Protein AF-A0A535A1M7-F1 (afdb_monomer_lite)

Structure (mmCIF, N/CA/C/O backbone):
data_AF-A0A535A1M7-F1
#
_entry.id   AF-A0A535A1M7-F1
#
loop_
_atom_site.group_PDB
_atom_site.id
_atom_site.type_symbol
_atom_site.label_atom_id
_atom_site.label_alt_id
_atom_site.label_comp_id
_atom_site.label_asym_id
_atom_site.label_entity_id
_atom_site.label_seq_id
_atom_site.pdbx_PDB_ins_code
_atom_site.Cartn_x
_atom_site.Cartn_y
_atom_site.Cartn_z
_atom_site.occupancy
_atom_site.B_iso_or_equiv
_atom_site.auth_seq_id
_atom_site.auth_comp_id
_atom_site.auth_asym_id
_atom_site.auth_atom_id
_atom_site.pdbx_PDB_model_num
ATOM 1 N N . MET A 1 1 ? 9.457 -3.268 -8.566 1.00 89.19 1 MET A N 1
ATOM 2 C CA . MET A 1 1 ? 9.234 -3.593 -7.145 1.00 89.19 1 MET A CA 1
ATOM 3 C C . MET A 1 1 ? 8.791 -2.395 -6.295 1.00 89.19 1 MET A C 1
ATOM 5 O O . MET A 1 1 ? 9.306 -1.292 -6.468 1.00 89.19 1 MET A O 1
ATOM 9 N N . PHE A 1 2 ? 7.860 -2.623 -5.366 1.00 92.56 2 PHE A N 1
ATOM 10 C CA . PHE A 1 2 ? 7.458 -1.753 -4.261 1.00 92.56 2 PHE A CA 1
ATOM 11 C C . PHE A 1 2 ? 7.620 -2.484 -2.918 1.00 92.56 2 PHE A C 1
ATOM 13 O O . PHE A 1 2 ? 7.658 -3.714 -2.853 1.00 92.56 2 PHE A O 1
ATOM 20 N N . ARG A 1 3 ? 7.675 -1.716 -1.832 1.00 94.75 3 ARG A N 1
ATOM 21 C CA . ARG A 1 3 ? 7.549 -2.183 -0.449 1.00 94.75 3 ARG A CA 1
ATOM 22 C C . ARG A 1 3 ? 6.469 -1.356 0.225 1.00 94.75 3 ARG A C 1
ATOM 24 O O . ARG A 1 3 ? 6.509 -0.136 0.146 1.00 94.75 3 ARG A O 1
ATOM 31 N N . ALA A 1 4 ? 5.519 -2.003 0.872 1.00 94.50 4 ALA A N 1
ATOM 32 C CA . ALA A 1 4 ? 4.401 -1.386 1.557 1.00 94.50 4 ALA A CA 1
ATOM 33 C C . ALA A 1 4 ? 4.405 -1.776 3.037 1.00 94.50 4 ALA A C 1
ATOM 35 O O . ALA A 1 4 ? 4.654 -2.926 3.389 1.00 94.50 4 ALA A O 1
ATOM 36 N N . THR A 1 5 ? 4.102 -0.822 3.907 1.00 96.12 5 THR A N 1
ATOM 37 C CA . THR A 1 5 ? 3.836 -1.044 5.328 1.00 96.12 5 THR A CA 1
ATOM 38 C C . THR A 1 5 ? 2.430 -0.553 5.629 1.00 96.12 5 THR A C 1
ATOM 40 O O . THR A 1 5 ? 2.123 0.616 5.410 1.00 96.12 5 THR A O 1
ATOM 43 N N . ILE A 1 6 ? 1.576 -1.441 6.125 1.00 94.25 6 ILE A N 1
ATOM 44 C CA . ILE A 1 6 ? 0.201 -1.143 6.515 1.00 94.25 6 ILE A CA 1
ATOM 45 C C . ILE A 1 6 ? 0.161 -1.048 8.036 1.00 94.25 6 ILE A C 1
ATOM 47 O O . ILE A 1 6 ? 0.451 -2.019 8.735 1.00 94.25 6 ILE A O 1
ATOM 51 N N . ARG A 1 7 ? -0.210 0.123 8.545 1.00 94.00 7 ARG A N 1
ATOM 52 C CA . ARG A 1 7 ? -0.444 0.387 9.967 1.00 94.00 7 ARG A CA 1
ATOM 53 C C . ARG A 1 7 ? -1.939 0.575 10.170 1.00 94.00 7 ARG A C 1
ATOM 55 O O . ARG A 1 7 ? -2.522 1.420 9.498 1.00 94.00 7 ARG A O 1
ATOM 62 N N . ALA A 1 8 ? -2.546 -0.197 11.062 1.00 91.38 8 ALA A N 1
ATOM 63 C CA . ALA A 1 8 ? -3.947 -0.042 11.432 1.00 91.38 8 ALA A CA 1
ATOM 64 C C . ALA A 1 8 ? -4.117 -0.282 12.933 1.00 91.38 8 ALA A C 1
ATOM 66 O O . ALA A 1 8 ? -3.662 -1.298 13.449 1.00 91.38 8 ALA A O 1
ATOM 67 N N . GLY A 1 9 ? -4.759 0.659 13.628 1.00 85.31 9 GLY A N 1
ATOM 68 C CA . GLY A 1 9 ? -4.939 0.575 15.081 1.00 85.31 9 GLY A CA 1
ATOM 69 C C . GLY A 1 9 ? -3.614 0.487 15.855 1.00 85.31 9 GLY A C 1
ATOM 70 O O . GLY A 1 9 ? -2.626 1.120 15.481 1.00 85.31 9 GLY A O 1
ATOM 71 N N . SER A 1 10 ? -3.611 -0.284 16.946 1.00 73.38 10 SER A N 1
ATOM 72 C CA . SER A 1 10 ? -2.447 -0.518 17.818 1.00 73.38 10 SER A CA 1
ATOM 73 C C . SER A 1 10 ? -1.701 -1.826 17.521 1.00 73.38 10 SER A C 1
ATOM 75 O O . SER A 1 10 ? -0.857 -2.236 18.314 1.00 73.38 10 SER A O 1
ATOM 77 N N . GLU A 1 11 ? -2.038 -2.509 16.425 1.00 78.69 11 GLU A N 1
ATOM 78 C CA . GLU A 1 11 ? -1.427 -3.785 16.046 1.00 78.69 11 GLU A CA 1
ATOM 79 C C . GLU A 1 11 ? -0.037 -3.608 15.420 1.00 78.69 11 GLU A C 1
ATOM 81 O O . GLU A 1 11 ? 0.354 -2.519 14.979 1.00 78.69 11 GLU A O 1
ATOM 86 N N . GLU A 1 12 ? 0.712 -4.711 15.345 1.00 88.19 12 GLU A N 1
ATOM 87 C CA . GLU A 1 12 ? 1.969 -4.743 14.606 1.00 88.19 12 GLU A CA 1
ATOM 88 C C . GLU A 1 12 ? 1.756 -4.412 13.115 1.00 88.19 12 GLU A C 1
ATOM 90 O O . GLU A 1 12 ? 0.789 -4.857 12.488 1.00 88.19 12 GLU A O 1
ATOM 95 N N . PRO A 1 13 ? 2.666 -3.634 12.503 1.00 91.56 13 PRO A N 1
ATOM 96 C CA . PRO A 1 13 ? 2.536 -3.243 11.108 1.00 91.56 13 PRO A CA 1
ATOM 97 C C . PRO A 1 13 ? 2.740 -4.430 10.157 1.00 91.56 13 PRO A C 1
ATOM 99 O O . PRO A 1 13 ? 3.767 -5.109 10.209 1.00 91.56 13 PRO A O 1
ATOM 102 N N . LEU A 1 14 ? 1.828 -4.603 9.196 1.00 91.88 14 LEU A N 1
ATOM 103 C CA . LEU A 1 14 ? 1.976 -5.599 8.132 1.00 91.88 14 LEU A CA 1
ATOM 104 C C . LEU A 1 14 ? 2.886 -5.063 7.028 1.00 91.88 14 LEU A C 1
ATOM 106 O O . LEU A 1 14 ? 2.643 -3.989 6.478 1.00 91.88 14 LEU A O 1
ATOM 110 N N . ARG A 1 15 ? 3.912 -5.831 6.668 1.00 94.44 15 ARG A N 1
ATOM 111 C CA . ARG A 1 15 ? 4.854 -5.489 5.598 1.00 94.44 15 ARG A CA 1
ATOM 112 C C . ARG A 1 15 ? 4.594 -6.367 4.381 1.00 94.44 15 ARG A C 1
ATOM 114 O O . ARG A 1 15 ? 4.533 -7.583 4.507 1.00 94.44 15 ARG A O 1
ATOM 121 N N . LEU A 1 16 ? 4.470 -5.744 3.217 1.00 92.88 16 LEU A N 1
ATOM 122 C CA . LEU A 1 16 ? 4.266 -6.401 1.928 1.00 92.88 16 LEU A CA 1
ATOM 123 C C . LEU A 1 16 ? 5.290 -5.877 0.924 1.00 92.88 16 LEU A C 1
ATOM 125 O O . LEU A 1 16 ? 5.718 -4.727 0.998 1.00 92.88 16 LEU A O 1
ATOM 129 N N . SER A 1 17 ? 5.673 -6.697 -0.042 1.00 93.44 17 SER A N 1
ATOM 130 C CA . SER A 1 17 ? 6.527 -6.275 -1.150 1.00 93.44 17 SER A CA 1
ATOM 131 C C . SER A 1 17 ? 6.213 -7.104 -2.379 1.00 93.44 17 SER A C 1
ATOM 133 O O . SER A 1 17 ? 5.913 -8.285 -2.246 1.00 93.44 17 SER A O 1
ATOM 135 N N . GLY A 1 18 ? 6.327 -6.497 -3.550 1.00 91.31 18 GLY A N 1
ATOM 136 C CA . GLY A 1 18 ? 6.041 -7.147 -4.825 1.00 91.31 18 GLY A CA 1
ATOM 137 C C . GLY A 1 18 ? 6.384 -6.226 -5.981 1.00 91.31 18 GLY A C 1
ATOM 138 O O . GLY A 1 18 ? 6.945 -5.147 -5.779 1.00 91.31 18 GLY A O 1
ATOM 139 N N . ASP A 1 19 ? 6.057 -6.616 -7.198 1.00 91.25 19 ASP A N 1
ATOM 140 C CA . ASP A 1 19 ? 6.161 -5.752 -8.360 1.00 91.25 19 ASP A CA 1
ATOM 141 C C . ASP A 1 19 ? 4.933 -4.868 -8.529 1.00 91.25 19 ASP A C 1
ATOM 143 O O . ASP A 1 19 ? 3.859 -5.113 -7.994 1.00 91.25 19 ASP A O 1
ATOM 147 N N . VAL A 1 20 ? 5.090 -3.755 -9.247 1.00 91.12 20 VAL A N 1
ATOM 148 C CA . VAL A 1 20 ? 3.962 -2.852 -9.519 1.00 91.12 20 VAL A CA 1
ATOM 149 C C . VAL A 1 20 ? 3.188 -3.419 -10.709 1.00 91.12 20 VAL A C 1
ATOM 151 O O . VAL A 1 20 ? 3.206 -2.869 -11.806 1.00 91.12 20 VAL A O 1
ATOM 154 N N . VAL A 1 21 ? 2.565 -4.572 -10.483 1.00 90.94 21 VAL A N 1
ATOM 155 C CA . VAL A 1 21 ? 1.742 -5.321 -11.436 1.00 90.94 21 VAL A CA 1
ATOM 156 C C . VAL A 1 21 ? 0.348 -5.543 -10.839 1.00 90.94 21 VAL A C 1
ATOM 158 O O . VAL A 1 21 ? 0.200 -5.500 -9.615 1.00 90.94 21 VAL A O 1
ATOM 161 N N . PRO A 1 22 ? -0.695 -5.780 -11.657 1.00 90.94 22 PRO A N 1
ATOM 162 C CA . PRO A 1 22 ? -2.070 -5.882 -11.163 1.00 90.94 22 PRO A CA 1
ATOM 163 C C . PRO A 1 22 ? -2.263 -6.885 -10.018 1.00 90.94 22 PRO A C 1
ATOM 165 O O . PRO A 1 22 ? -2.994 -6.589 -9.077 1.00 90.94 22 PRO A O 1
ATOM 168 N N . TYR A 1 23 ? -1.571 -8.027 -10.070 1.00 90.88 23 TYR A N 1
ATOM 169 C CA . TYR A 1 23 ? -1.668 -9.086 -9.064 1.00 90.88 23 TYR A CA 1
ATOM 170 C C . TYR A 1 23 ? -1.200 -8.634 -7.668 1.00 90.88 23 TYR A C 1
ATOM 172 O O . TYR A 1 23 ? -1.983 -8.651 -6.722 1.00 90.88 23 TYR A O 1
ATOM 180 N N . ASP A 1 24 ? 0.034 -8.143 -7.531 1.00 91.69 24 ASP A N 1
ATOM 181 C CA . ASP A 1 24 ? 0.566 -7.710 -6.228 1.00 91.69 24 ASP A CA 1
ATOM 182 C C . ASP A 1 24 ? -0.180 -6.487 -5.672 1.00 91.69 24 ASP A C 1
ATOM 184 O O . ASP A 1 24 ? -0.344 -6.329 -4.459 1.00 91.69 24 ASP A O 1
ATOM 188 N N . LEU A 1 25 ? -0.677 -5.621 -6.562 1.00 91.12 25 LEU A N 1
ATOM 18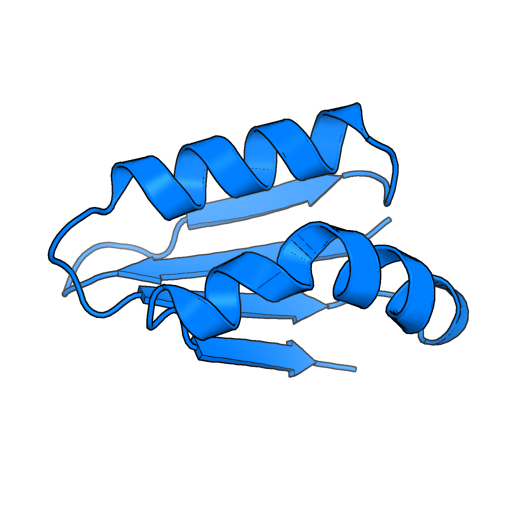9 C CA . LEU A 1 25 ? -1.527 -4.496 -6.180 1.00 91.12 25 LEU A CA 1
ATOM 190 C C . LEU A 1 25 ? -2.892 -4.963 -5.671 1.00 91.12 25 LEU A C 1
ATOM 192 O O . LEU A 1 25 ? -3.420 -4.367 -4.733 1.00 91.12 25 LEU A O 1
ATOM 196 N N . GLN A 1 26 ? -3.464 -6.022 -6.245 1.00 92.06 26 GLN A N 1
ATOM 197 C CA . GLN A 1 26 ? -4.693 -6.621 -5.736 1.00 92.06 26 GLN A CA 1
ATOM 198 C C . GLN A 1 26 ? -4.486 -7.185 -4.325 1.00 92.06 26 GLN A C 1
ATOM 200 O O . GLN A 1 26 ? -5.254 -6.843 -3.426 1.00 92.06 26 GLN A O 1
ATOM 205 N N . VAL A 1 27 ? -3.411 -7.944 -4.101 1.00 92.06 27 VAL A N 1
ATOM 206 C CA . VAL A 1 27 ? -3.064 -8.486 -2.774 1.00 92.06 27 VAL A CA 1
ATOM 207 C C . VAL A 1 27 ? -2.901 -7.363 -1.745 1.00 92.06 27 VAL A C 1
ATOM 209 O O . VAL A 1 27 ? -3.464 -7.412 -0.649 1.00 92.06 27 VAL A O 1
ATOM 212 N N . LEU A 1 28 ? -2.192 -6.289 -2.109 1.00 93.38 28 LEU A N 1
ATOM 213 C CA . LEU A 1 28 ? -2.069 -5.101 -1.264 1.00 93.38 28 LEU A CA 1
ATOM 214 C C . LEU A 1 28 ? -3.443 -4.523 -0.888 1.00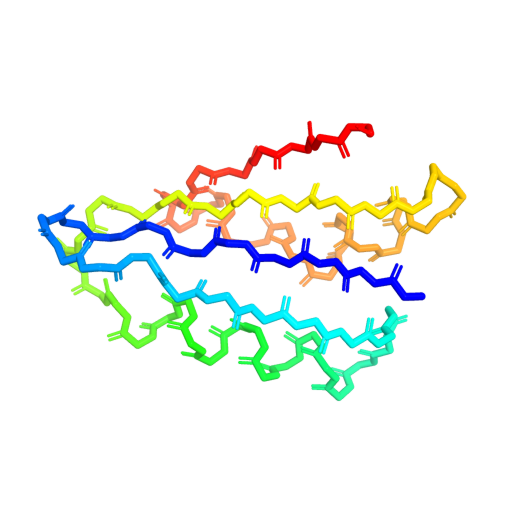 93.38 28 LEU A C 1
ATOM 216 O O . LEU A 1 28 ? -3.688 -4.207 0.278 1.00 93.38 28 LEU A O 1
ATOM 220 N N . ARG A 1 29 ? -4.348 -4.381 -1.864 1.00 92.44 29 ARG A N 1
ATOM 221 C CA . ARG A 1 29 ? -5.696 -3.840 -1.639 1.00 92.44 29 ARG A CA 1
ATOM 222 C C . ARG A 1 29 ? -6.508 -4.718 -0.699 1.00 92.44 29 ARG A C 1
ATOM 224 O O . ARG A 1 29 ? -7.165 -4.180 0.186 1.00 92.44 29 ARG A O 1
ATOM 231 N N . GLU A 1 30 ? -6.462 -6.033 -0.867 1.00 92.88 30 GLU A N 1
ATOM 232 C CA . GLU A 1 30 ? -7.182 -6.980 -0.012 1.00 92.88 30 GLU A CA 1
ATOM 233 C C . GLU A 1 30 ? -6.747 -6.840 1.448 1.00 92.88 30 GLU A C 1
ATOM 235 O O . GLU A 1 30 ? -7.588 -6.662 2.331 1.00 92.88 30 GLU A O 1
ATOM 240 N N . HIS A 1 31 ? -5.439 -6.780 1.704 1.00 92.56 31 HIS A N 1
ATOM 241 C CA . HIS A 1 31 ? -4.926 -6.558 3.053 1.00 92.56 31 HIS A CA 1
ATOM 242 C C . HIS A 1 31 ? -5.354 -5.213 3.638 1.00 92.56 31 HIS A C 1
ATOM 244 O O . HIS A 1 31 ? -5.728 -5.128 4.809 1.00 92.56 31 HIS A O 1
ATOM 250 N N . VAL A 1 32 ? -5.298 -4.148 2.847 1.00 91.69 32 VAL A N 1
ATOM 251 C CA . VAL A 1 32 ? -5.695 -2.817 3.303 1.00 91.69 32 VAL A CA 1
ATOM 252 C C . VAL A 1 32 ? -7.198 -2.769 3.619 1.00 91.69 32 VAL A C 1
ATOM 254 O O . VAL A 1 32 ? -7.595 -2.250 4.659 1.00 91.69 32 VAL A O 1
ATOM 257 N N . LEU A 1 33 ? -8.041 -3.352 2.763 1.00 90.31 33 LEU A N 1
ATOM 258 C CA . LEU A 1 33 ? -9.498 -3.345 2.925 1.00 90.31 33 LEU A CA 1
ATOM 259 C C . LEU A 1 33 ? -9.996 -4.288 4.026 1.00 90.31 33 LEU A C 1
ATOM 261 O O . LEU A 1 33 ? -11.051 -4.020 4.603 1.00 90.31 33 LEU A O 1
ATOM 265 N N . ALA A 1 34 ? -9.249 -5.344 4.352 1.00 90.69 34 ALA A N 1
ATOM 266 C CA . ALA A 1 34 ? -9.564 -6.237 5.467 1.00 90.69 34 ALA A CA 1
ATOM 267 C C . ALA A 1 34 ? -9.563 -5.520 6.834 1.00 90.69 34 ALA A C 1
ATOM 269 O O . ALA A 1 34 ? -10.184 -5.995 7.777 1.00 90.69 34 ALA A O 1
ATOM 270 N N . ARG A 1 35 ? -8.928 -4.344 6.942 1.00 86.81 35 ARG A N 1
ATOM 271 C CA . ARG A 1 35 ? -8.785 -3.553 8.182 1.00 86.81 35 ARG A CA 1
ATOM 272 C C . ARG A 1 35 ? -9.903 -2.521 8.385 1.00 86.81 35 ARG A C 1
ATOM 274 O O . ARG A 1 35 ? -9.680 -1.439 8.927 1.00 86.81 35 ARG A O 1
ATOM 281 N N . ARG A 1 36 ? -11.114 -2.819 7.902 1.00 77.56 36 ARG A N 1
ATOM 282 C CA . ARG A 1 36 ? -12.275 -1.912 7.975 1.00 77.56 36 ARG A CA 1
ATOM 283 C C . ARG A 1 36 ? -12.510 -1.392 9.398 1.00 77.56 36 ARG A C 1
ATOM 285 O O . ARG A 1 36 ? -12.512 -2.158 10.350 1.00 77.56 36 ARG A O 1
ATOM 292 N N . GLY A 1 37 ? -12.790 -0.092 9.507 1.00 82.31 37 GLY A N 1
ATOM 293 C CA . GLY A 1 37 ? -13.122 0.566 10.776 1.00 82.31 37 GLY A CA 1
ATOM 294 C C . GLY A 1 37 ? -11.915 1.039 11.590 1.00 82.31 37 GLY A C 1
ATOM 295 O O . GLY A 1 37 ? -12.106 1.757 12.567 1.00 82.31 37 GLY A O 1
ATOM 296 N N . LEU A 1 38 ? -10.687 0.711 11.174 1.00 87.62 38 LEU A N 1
ATOM 297 C CA . LEU A 1 38 ? -9.464 1.204 11.802 1.00 87.62 38 LEU A CA 1
ATOM 298 C C . LEU A 1 38 ? -8.855 2.355 10.988 1.00 87.62 38 LEU A C 1
ATOM 300 O O . LEU A 1 38 ? -8.782 2.253 9.756 1.00 87.62 38 LEU A O 1
ATOM 304 N N . PRO A 1 39 ? -8.343 3.418 11.641 1.00 89.44 39 PRO A N 1
ATOM 305 C CA . PRO A 1 39 ? -7.468 4.382 10.984 1.00 89.44 39 PRO A CA 1
ATOM 306 C C . PRO A 1 39 ? -6.290 3.635 10.357 1.00 89.44 39 PRO A C 1
ATOM 308 O O . PRO A 1 39 ? -5.490 3.026 11.068 1.00 89.44 39 PRO A O 1
ATOM 311 N N . THR A 1 40 ? -6.229 3.628 9.024 1.00 93.44 40 THR A N 1
ATOM 312 C CA . THR A 1 40 ? -5.256 2.835 8.269 1.00 93.44 40 THR A CA 1
ATOM 313 C C . THR A 1 40 ? -4.316 3.756 7.506 1.00 93.44 40 THR A C 1
ATOM 315 O O . THR A 1 40 ? -4.757 4.599 6.724 1.00 93.44 40 THR A O 1
ATOM 318 N N . ARG A 1 41 ? -3.013 3.563 7.708 1.00 94.31 41 ARG A N 1
ATOM 319 C CA . ARG A 1 41 ? -1.931 4.257 7.008 1.00 94.31 41 ARG A CA 1
ATOM 320 C C . ARG A 1 41 ? -1.134 3.252 6.189 1.00 94.31 41 ARG A C 1
ATOM 322 O O . ARG A 1 41 ? -0.618 2.273 6.728 1.00 94.31 41 ARG A O 1
ATOM 329 N N . LEU A 1 42 ? -1.035 3.502 4.891 1.00 93.69 42 LEU A N 1
ATOM 330 C CA . LEU A 1 42 ? -0.268 2.721 3.931 1.00 93.69 42 LEU A CA 1
ATOM 331 C C . LEU A 1 42 ? 0.976 3.516 3.523 1.00 93.69 42 LEU A C 1
ATOM 333 O O . LEU A 1 42 ? 0.893 4.520 2.816 1.00 93.69 42 LEU A O 1
ATOM 337 N N . GLU A 1 43 ? 2.138 3.049 3.963 1.00 95.31 43 GLU A N 1
ATOM 338 C CA . GLU A 1 43 ? 3.437 3.646 3.659 1.00 95.31 43 GLU A CA 1
ATOM 339 C C . GLU A 1 43 ? 4.116 2.846 2.553 1.00 95.31 43 GLU A C 1
ATOM 341 O O . GLU A 1 43 ? 4.327 1.648 2.719 1.00 95.31 43 GLU A O 1
ATOM 346 N N . VAL A 1 44 ? 4.465 3.476 1.434 1.00 94.56 44 VAL A N 1
ATOM 347 C CA . VAL A 1 44 ? 4.988 2.778 0.256 1.00 94.56 44 VAL A CA 1
ATOM 348 C C . VAL A 1 44 ? 6.334 3.350 -0.167 1.00 94.56 44 VAL A C 1
ATOM 350 O O . VAL A 1 44 ? 6.442 4.541 -0.456 1.00 94.56 44 VAL A O 1
ATOM 353 N N . CYS A 1 45 ? 7.340 2.483 -0.250 1.00 94.56 45 CYS A N 1
ATOM 354 C CA . CYS A 1 45 ? 8.627 2.750 -0.882 1.00 94.56 45 CYS A CA 1
ATOM 355 C C . CYS A 1 45 ? 8.646 2.114 -2.274 1.00 94.56 45 CYS A C 1
ATOM 357 O O . CYS A 1 45 ? 8.449 0.904 -2.403 1.00 94.56 45 CYS A O 1
ATOM 359 N N . LEU A 1 46 ? 8.893 2.896 -3.322 1.00 93.75 46 LEU A N 1
ATOM 360 C CA . LEU A 1 46 ? 9.005 2.392 -4.694 1.00 93.75 46 LEU A CA 1
ATOM 361 C C . LEU A 1 46 ? 9.788 3.375 -5.577 1.00 93.75 46 LEU A C 1
ATOM 363 O O . LEU A 1 46 ? 9.870 4.561 -5.268 1.00 93.75 46 LEU A O 1
ATOM 367 N N . ALA A 1 47 ? 10.336 2.894 -6.695 1.00 91.44 47 ALA A N 1
ATOM 368 C CA . ALA A 1 47 ? 11.099 3.737 -7.616 1.00 91.44 47 ALA A CA 1
ATOM 369 C C . ALA A 1 47 ? 10.235 4.880 -8.200 1.00 91.44 47 ALA A C 1
ATOM 371 O O . ALA A 1 47 ? 9.107 4.612 -8.623 1.00 91.44 47 ALA A O 1
ATOM 372 N N . PRO A 1 48 ? 10.743 6.124 -8.328 1.00 90.06 48 PRO A N 1
ATOM 373 C CA . PRO A 1 48 ? 9.951 7.269 -8.796 1.00 90.06 48 PRO A CA 1
ATOM 374 C C . PRO A 1 48 ? 9.204 7.031 -10.116 1.00 90.06 48 PRO A C 1
ATOM 376 O O . PRO A 1 48 ? 8.049 7.433 -10.251 1.00 90.06 48 PRO A O 1
ATOM 379 N N . ALA A 1 49 ? 9.827 6.306 -11.051 1.00 90.44 49 ALA A N 1
ATOM 380 C CA . ALA A 1 49 ? 9.246 5.961 -12.348 1.00 90.44 49 ALA A CA 1
ATOM 381 C C . ALA A 1 49 ? 7.950 5.131 -12.251 1.00 90.44 49 ALA A C 1
ATOM 383 O O . ALA A 1 49 ? 7.099 5.213 -13.131 1.00 90.44 49 ALA A O 1
ATOM 384 N N . LEU A 1 50 ? 7.767 4.359 -11.176 1.00 90.25 50 LEU A N 1
ATOM 385 C CA . LEU A 1 50 ? 6.593 3.500 -10.981 1.00 90.25 50 LEU A CA 1
ATOM 386 C C . LEU A 1 50 ? 5.453 4.208 -10.225 1.00 90.25 50 LEU A C 1
ATOM 388 O O . LEU A 1 50 ? 4.341 3.683 -10.140 1.00 90.25 50 LEU A O 1
ATOM 392 N N . ARG A 1 51 ? 5.699 5.411 -9.688 1.00 90.00 51 ARG A N 1
ATOM 393 C CA . ARG A 1 51 ? 4.740 6.161 -8.863 1.00 90.00 51 ARG A CA 1
ATOM 394 C C . ARG A 1 51 ? 3.435 6.506 -9.584 1.00 90.00 51 ARG A C 1
ATOM 396 O O . ARG A 1 51 ? 2.394 6.344 -8.946 1.00 90.00 51 ARG A O 1
ATOM 403 N N . PRO A 1 52 ? 3.425 6.927 -10.866 1.00 89.94 52 PRO A N 1
ATOM 404 C CA . PRO A 1 52 ? 2.176 7.233 -11.563 1.00 89.94 52 PRO A CA 1
ATOM 405 C C . PRO A 1 52 ? 1.257 6.012 -11.692 1.00 89.94 52 PRO A C 1
ATOM 407 O O . PRO A 1 52 ? 0.073 6.100 -11.368 1.00 89.94 52 PRO A O 1
ATOM 410 N N . ALA A 1 53 ? 1.812 4.863 -12.097 1.00 88.69 53 ALA A N 1
ATOM 411 C CA . ALA A 1 53 ? 1.066 3.613 -12.243 1.00 88.69 53 ALA A CA 1
ATOM 412 C C . ALA A 1 53 ? 0.505 3.134 -10.897 1.00 88.69 53 ALA A C 1
ATOM 414 O O . ALA A 1 53 ? -0.677 2.803 -10.793 1.00 88.69 53 ALA A O 1
ATOM 415 N N . PHE A 1 54 ? 1.330 3.184 -9.846 1.00 91.81 54 PHE A N 1
ATOM 416 C CA . PHE A 1 54 ? 0.910 2.826 -8.495 1.00 91.81 54 PHE A CA 1
ATOM 417 C C . PHE A 1 54 ? -0.221 3.736 -7.993 1.00 91.81 54 PHE A C 1
A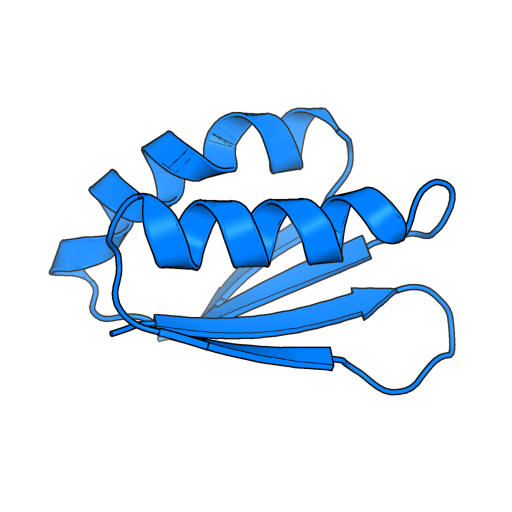TOM 419 O O . PHE A 1 54 ? -1.269 3.242 -7.585 1.00 91.81 54 PHE A O 1
ATOM 426 N N . LEU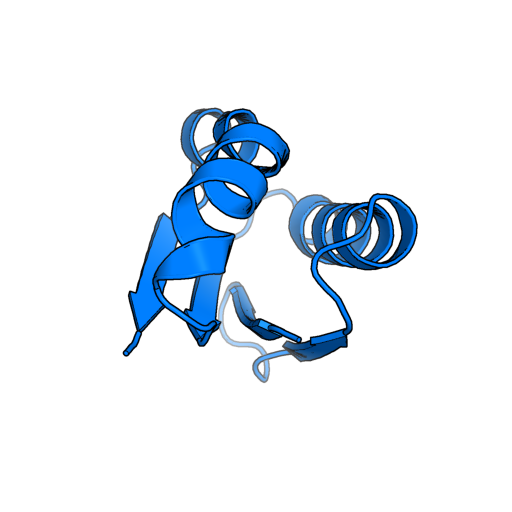 A 1 55 ? -0.050 5.063 -8.078 1.00 89.56 55 LEU A N 1
ATOM 427 C CA . LEU A 1 55 ? -1.056 6.049 -7.662 1.00 89.56 55 LEU A CA 1
ATOM 428 C C . LEU A 1 55 ? -2.388 5.858 -8.379 1.00 89.56 55 LEU A C 1
ATOM 430 O O . LEU A 1 55 ? -3.435 5.948 -7.743 1.00 89.56 55 LEU A O 1
ATOM 434 N N . HIS A 1 56 ? -2.356 5.590 -9.685 1.00 89.69 56 HIS A N 1
ATOM 435 C CA . HIS A 1 56 ? -3.568 5.335 -10.451 1.00 89.69 56 HIS A CA 1
ATOM 436 C C . HIS A 1 56 ? -4.336 4.124 -9.899 1.00 89.69 56 HIS A C 1
ATOM 438 O O . HIS A 1 56 ? -5.545 4.214 -9.679 1.00 89.69 56 HIS A O 1
ATOM 444 N N . ALA A 1 57 ? -3.628 3.032 -9.601 1.00 88.62 57 ALA A N 1
ATOM 445 C CA . ALA A 1 57 ? -4.211 1.783 -9.117 1.00 88.62 57 ALA A CA 1
ATOM 446 C C . ALA A 1 57 ? -4.738 1.839 -7.669 1.00 88.62 57 ALA A C 1
ATOM 448 O O . ALA A 1 57 ? -5.632 1.069 -7.308 1.00 88.62 57 ALA A O 1
ATOM 449 N N . VAL A 1 58 ? -4.202 2.737 -6.832 1.00 89.38 58 VAL A N 1
ATOM 450 C CA . VAL A 1 58 ? -4.600 2.868 -5.415 1.00 89.38 58 VAL A CA 1
ATOM 451 C C . VAL A 1 58 ? -5.367 4.154 -5.096 1.00 89.38 58 VAL A C 1
ATOM 453 O O . VAL A 1 58 ? -5.645 4.437 -3.931 1.00 89.38 58 VAL A O 1
ATOM 456 N N . ARG A 1 59 ? -5.734 4.948 -6.111 1.00 87.81 59 ARG A N 1
ATOM 457 C CA . ARG A 1 59 ? -6.377 6.266 -5.947 1.00 87.81 59 ARG A CA 1
ATOM 458 C C . ARG A 1 59 ? -7.645 6.227 -5.091 1.00 87.81 59 ARG A C 1
ATOM 460 O O . ARG A 1 59 ? -7.948 7.185 -4.381 1.00 87.81 59 ARG A O 1
ATOM 467 N N . ASP A 1 60 ? -8.413 5.148 -5.173 1.00 90.25 60 ASP A N 1
ATOM 468 C CA . ASP A 1 60 ? -9.644 4.979 -4.404 1.00 90.25 60 ASP A CA 1
ATOM 469 C C . ASP A 1 60 ? -9.394 4.697 -2.916 1.00 90.25 60 ASP A C 1
ATOM 471 O O . ASP A 1 60 ? -10.273 4.996 -2.111 1.00 90.25 60 ASP A O 1
ATOM 475 N N . LEU A 1 61 ? -8.216 4.194 -2.526 1.00 89.75 61 LEU A N 1
ATOM 476 C CA . LEU A 1 61 ? -7.888 3.960 -1.115 1.00 89.75 61 LEU A CA 1
ATOM 477 C C . LEU A 1 61 ? -7.896 5.277 -0.328 1.00 89.75 61 LEU A C 1
ATOM 479 O O . LEU A 1 61 ? -8.514 5.349 0.732 1.00 89.75 61 LEU A O 1
ATOM 483 N N . GLY A 1 62 ? -7.332 6.349 -0.895 1.00 85.56 62 GL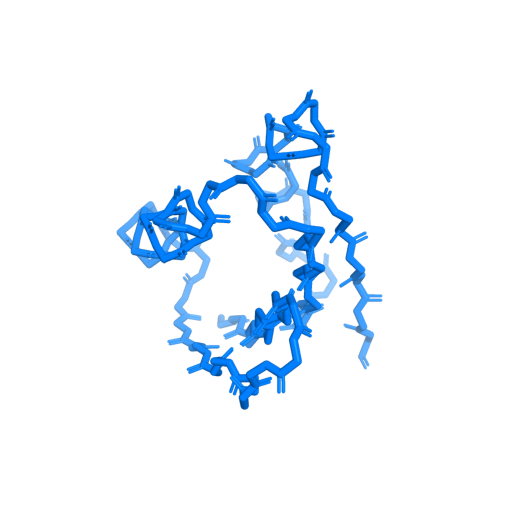Y A N 1
ATOM 484 C CA . GLY A 1 62 ? -7.398 7.685 -0.292 1.00 85.56 62 GLY A CA 1
ATOM 485 C C . GLY A 1 62 ? -8.837 8.178 -0.096 1.00 85.56 62 GLY A C 1
ATOM 486 O O . GLY A 1 62 ? -9.176 8.722 0.950 1.00 85.56 62 GLY A O 1
ATOM 487 N N . ARG A 1 63 ? -9.733 7.900 -1.056 1.00 86.94 63 ARG A N 1
ATOM 488 C CA . ARG A 1 63 ? -11.168 8.239 -0.943 1.00 86.94 63 ARG A CA 1
ATOM 489 C C . ARG A 1 63 ? -11.897 7.437 0.136 1.00 86.94 63 ARG A C 1
ATOM 491 O O . ARG A 1 63 ? -12.947 7.864 0.598 1.00 86.94 63 ARG A O 1
ATOM 498 N N . ARG A 1 64 ? -11.358 6.283 0.528 1.00 88.38 64 ARG A N 1
ATOM 499 C CA . ARG A 1 64 ? -11.888 5.420 1.594 1.00 88.38 64 ARG A CA 1
ATOM 500 C C . ARG A 1 64 ? -11.320 5.773 2.975 1.00 88.38 64 ARG A C 1
ATOM 502 O O . ARG A 1 64 ? -11.530 5.011 3.912 1.00 88.38 64 ARG A O 1
ATOM 509 N N . GLY A 1 65 ? -10.615 6.902 3.100 1.00 87.88 65 GLY A N 1
ATOM 510 C CA . GLY A 1 65 ? -10.046 7.376 4.365 1.00 87.88 65 GLY A CA 1
ATOM 511 C C . GLY A 1 65 ? -8.711 6.731 4.738 1.00 87.88 65 GLY A C 1
ATOM 512 O O . GLY A 1 65 ? -8.318 6.780 5.899 1.00 87.88 65 GLY A O 1
ATOM 513 N N . ILE A 1 66 ? -8.019 6.114 3.776 1.00 91.38 66 ILE A N 1
ATOM 514 C CA . ILE A 1 66 ? -6.720 5.472 4.000 1.00 91.38 66 ILE A CA 1
ATOM 515 C C . ILE A 1 66 ? -5.615 6.478 3.703 1.00 91.38 66 ILE A C 1
ATOM 517 O O . ILE A 1 66 ? -5.525 7.001 2.591 1.00 91.38 66 ILE A O 1
ATOM 521 N N . GLU A 1 67 ? -4.762 6.742 4.689 1.00 93.12 67 GLU A N 1
ATOM 522 C CA . GLU A 1 67 ? -3.639 7.663 4.532 1.00 93.12 67 GLU A CA 1
ATOM 523 C C . GLU A 1 67 ? -2.555 7.009 3.663 1.00 93.12 67 GLU A C 1
ATOM 525 O O . GLU A 1 67 ? -1.994 5.976 4.029 1.00 93.12 67 GLU A O 1
ATOM 530 N N . LEU A 1 68 ? -2.253 7.603 2.507 1.00 92.19 68 LEU A N 1
ATOM 531 C CA . LEU A 1 68 ? -1.209 7.130 1.594 1.00 92.19 68 LEU A CA 1
ATOM 532 C C . LEU A 1 68 ? 0.065 7.956 1.783 1.00 92.19 68 LEU A C 1
ATOM 534 O O . LEU A 1 68 ? 0.070 9.157 1.516 1.00 92.19 68 LEU A O 1
ATOM 538 N N . VAL A 1 69 ? 1.162 7.310 2.178 1.00 92.94 69 VAL A N 1
ATOM 539 C CA . VAL A 1 69 ? 2.457 7.968 2.398 1.00 92.94 69 VAL A CA 1
ATOM 540 C C . VAL A 1 69 ? 3.502 7.368 1.475 1.00 92.94 69 VAL A C 1
ATOM 542 O O . VAL A 1 69 ? 3.795 6.180 1.548 1.00 92.94 69 VAL A O 1
ATOM 545 N N . PHE A 1 70 ? 4.101 8.195 0.623 1.00 89.69 70 PHE A N 1
ATOM 546 C CA . PHE A 1 70 ? 5.189 7.771 -0.256 1.00 89.69 70 PHE A CA 1
ATOM 547 C C . PHE A 1 70 ? 6.524 8.086 0.399 1.00 89.69 70 PHE A C 1
ATOM 549 O O . PHE A 1 70 ? 6.771 9.228 0.784 1.00 89.69 70 PHE A O 1
ATOM 556 N N . ARG A 1 71 ? 7.377 7.073 0.507 1.00 86.50 71 ARG A N 1
ATOM 557 C CA . ARG A 1 71 ? 8.753 7.208 0.973 1.00 86.50 71 ARG A CA 1
ATOM 558 C C . ARG A 1 71 ? 9.691 6.961 -0.206 1.00 86.50 71 ARG A C 1
ATOM 560 O O . ARG A 1 71 ? 9.448 6.067 -1.017 1.00 86.50 71 ARG A O 1
ATOM 567 N N . SER A 1 72 ? 10.704 7.807 -0.321 1.00 76.56 72 SER A N 1
ATOM 568 C CA . SER A 1 72 ? 11.823 7.666 -1.257 1.00 76.56 72 SER A CA 1
ATOM 569 C C . SER A 1 72 ? 12.851 6.674 -0.736 1.00 76.56 72 SER A C 1
ATOM 571 O O . SER A 1 72 ? 13.073 6.683 0.497 1.00 76.56 72 SER A O 1
#

Radius of gyration: 11.23 Å; chains: 1; bounding box: 25×17×30 Å

Foldseek 3Di:
DKWKWKDWDPDDIDIADDDLDPVSLVVVVVVQVVRPPTAIEIEMEDDPVCVVSSCVSCVCVVVVNYHYHYDD

Secondary structure (DSSP, 8-state):
-EEEEEEETTSPPEEEE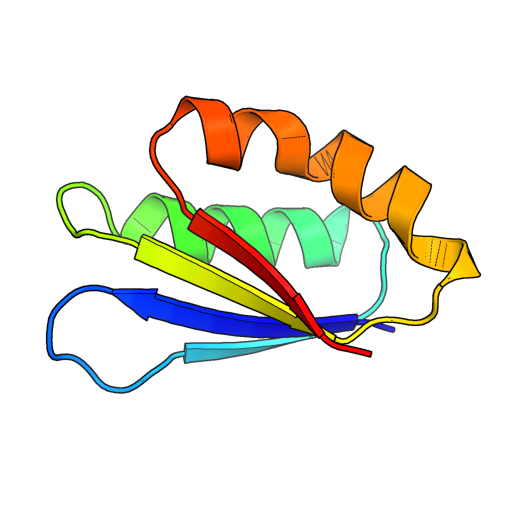E-SSHHHHHHHHHHHHTTTTS-EEEEEEE-GGGHHHHHHHHHHHHHTTPEEEEE-

Sequence (72 aa):
MFRATIRAGSEEPLRLSGDVVPYDLQVLREHVLARRGLPTRLEVCLAPALRPAFLHAVRDLGRRGIELVFRS

pLDDT: mean 90.22, std 4.21, range [73.38, 96.12]